Protein AF-A0A2V9P794-F1 (afdb_monomer_lite)

Structure (mmCIF, N/CA/C/O backbone):
data_AF-A0A2V9P794-F1
#
_entry.id   AF-A0A2V9P794-F1
#
loop_
_atom_site.group_PDB
_atom_site.id
_atom_site.type_symbol
_atom_site.label_atom_id
_atom_site.label_alt_id
_atom_site.label_comp_id
_atom_site.label_asym_id
_atom_site.label_entity_id
_atom_site.label_seq_id
_atom_site.pdbx_PDB_ins_code
_atom_site.Cartn_x
_atom_site.Cartn_y
_atom_site.Cartn_z
_atom_site.occupancy
_atom_site.B_iso_or_equiv
_atom_site.auth_seq_id
_atom_site.auth_comp_id
_atom_site.auth_asym_id
_atom_site.auth_atom_id
_atom_site.pdbx_PDB_model_num
ATOM 1 N N . MET A 1 1 ? -33.669 2.240 16.701 1.00 38.06 1 MET A N 1
ATOM 2 C CA . MET A 1 1 ? -32.819 2.678 17.823 1.00 38.06 1 MET A CA 1
ATOM 3 C C . MET A 1 1 ? -31.691 1.660 17.896 1.00 38.06 1 MET A C 1
ATOM 5 O O . MET A 1 1 ? -31.961 0.537 18.289 1.00 38.06 1 MET A O 1
ATOM 9 N N . ARG A 1 2 ? -30.522 1.945 17.303 1.00 45.19 2 ARG A N 1
ATOM 10 C CA . ARG A 1 2 ? -29.381 1.012 17.330 1.00 45.19 2 ARG A CA 1
ATOM 11 C C . ARG A 1 2 ? -28.592 1.319 18.594 1.00 45.19 2 ARG A C 1
ATOM 13 O O . ARG A 1 2 ? -28.231 2.474 18.800 1.00 45.19 2 ARG A O 1
ATOM 20 N N . GLU A 1 3 ? -28.479 0.309 19.445 1.00 48.66 3 GLU A N 1
ATOM 21 C CA . GLU A 1 3 ? -27.830 0.376 20.747 1.00 48.66 3 GLU A CA 1
ATOM 22 C C . GLU A 1 3 ? -26.390 0.865 20.626 1.00 48.66 3 GLU A C 1
ATOM 24 O O . GLU A 1 3 ? -25.662 0.559 19.681 1.00 48.66 3 GLU A O 1
ATOM 29 N N . SER A 1 4 ? -26.038 1.690 21.599 1.00 51.97 4 SER A N 1
ATOM 30 C CA . SER A 1 4 ? -24.740 2.294 21.806 1.00 51.97 4 SER A CA 1
ATOM 31 C C . SER A 1 4 ? -23.770 1.220 22.303 1.00 51.97 4 SER A C 1
ATOM 33 O O . SER A 1 4 ? -23.760 0.918 23.493 1.00 51.97 4 SER A O 1
ATOM 35 N N . ASP A 1 5 ? -22.940 0.663 21.421 1.00 55.12 5 ASP A N 1
ATOM 36 C CA . ASP A 1 5 ? -21.764 -0.096 21.856 1.00 55.12 5 ASP A CA 1
ATOM 37 C C . ASP A 1 5 ? -20.675 0.900 22.258 1.00 55.12 5 ASP A C 1
ATOM 39 O O . ASP A 1 5 ? -19.898 1.407 21.444 1.00 55.12 5 ASP A O 1
ATOM 43 N N . SER A 1 6 ? -20.647 1.232 23.545 1.00 61.16 6 SER A N 1
ATOM 44 C CA . SER A 1 6 ? -19.516 1.914 24.157 1.00 61.16 6 SER A CA 1
ATOM 45 C C . SER A 1 6 ? -18.307 0.970 24.120 1.00 61.16 6 SER A C 1
ATOM 47 O O . SER A 1 6 ? -18.199 0.081 24.964 1.00 61.16 6 SER A O 1
ATOM 49 N N . ASN A 1 7 ? -17.424 1.205 23.140 1.00 63.44 7 ASN A N 1
ATOM 50 C CA . ASN A 1 7 ? -16.124 0.572 22.850 1.00 63.44 7 ASN A CA 1
ATOM 51 C C . ASN A 1 7 ? -16.056 -0.571 21.803 1.00 63.44 7 ASN A C 1
ATOM 53 O O . ASN A 1 7 ? -15.1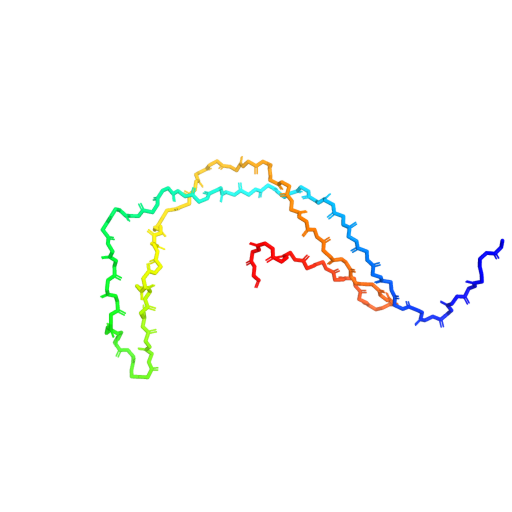75 -1.428 21.862 1.00 63.44 7 ASN A O 1
ATOM 57 N N . GLY A 1 8 ? -16.946 -0.574 20.805 1.00 82.88 8 GLY A N 1
ATOM 58 C CA . GLY A 1 8 ? -16.889 -1.513 19.673 1.00 82.88 8 GLY A CA 1
ATOM 59 C C . GLY A 1 8 ? -15.838 -1.160 18.605 1.00 82.88 8 GLY A C 1
ATOM 60 O O . GLY A 1 8 ? -15.660 0.006 18.255 1.00 82.88 8 GLY A O 1
ATOM 61 N N . VAL A 1 9 ? -15.166 -2.175 18.047 1.00 94.62 9 VAL A N 1
ATOM 62 C CA . VAL A 1 9 ? -14.312 -2.036 16.850 1.00 94.62 9 VAL A CA 1
ATOM 63 C C . VAL A 1 9 ? -15.186 -2.123 15.597 1.00 94.62 9 VAL A C 1
ATOM 65 O O . VAL A 1 9 ? -16.001 -3.037 15.471 1.00 94.62 9 VAL A O 1
ATOM 68 N N . ARG A 1 10 ? -15.002 -1.200 14.652 1.00 96.06 10 ARG A N 1
ATOM 69 C CA . ARG A 1 10 ? -15.670 -1.190 13.344 1.00 96.06 10 ARG A CA 1
ATOM 70 C C . ARG A 1 10 ? 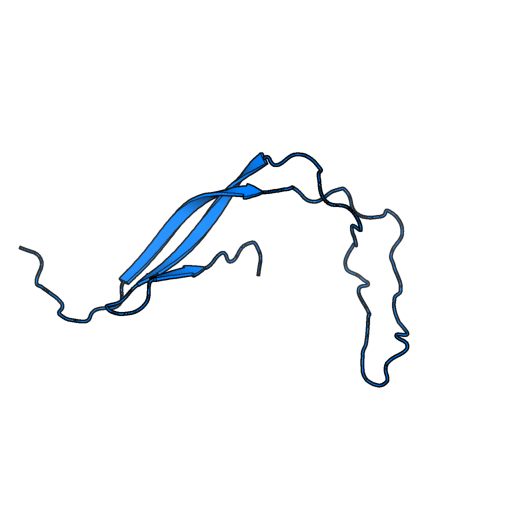-14.704 -1.630 12.254 1.00 96.06 10 ARG A C 1
ATOM 72 O O . ARG A 1 10 ? -13.541 -1.242 12.278 1.00 96.06 10 ARG A O 1
ATOM 79 N N . ALA A 1 11 ? -15.209 -2.400 11.296 1.00 97.31 11 ALA A N 1
ATOM 80 C CA . ALA A 1 11 ? -14.477 -2.805 10.104 1.00 97.31 11 ALA A CA 1
ATOM 81 C C . ALA A 1 11 ? -15.356 -2.618 8.865 1.00 97.31 11 ALA A C 1
ATOM 83 O O . ALA A 1 11 ? -16.534 -2.985 8.897 1.00 97.31 11 ALA A O 1
ATOM 84 N N . TRP A 1 12 ? -14.809 -2.044 7.796 1.00 98.06 12 TRP A N 1
ATOM 85 C CA . TRP A 1 12 ? -15.511 -1.910 6.518 1.00 98.06 12 TRP A CA 1
ATOM 86 C C . TRP A 1 12 ? -14.541 -1.830 5.342 1.00 98.06 12 TRP A C 1
ATOM 88 O O . TRP A 1 12 ? -13.340 -1.626 5.511 1.00 98.06 12 TRP A O 1
ATOM 98 N N . GLU A 1 13 ? -15.090 -1.997 4.144 1.00 98.25 13 GLU A N 1
ATOM 99 C CA . GLU A 1 13 ? -14.380 -1.895 2.876 1.00 98.25 13 GLU A CA 1
ATOM 100 C C . GLU A 1 13 ? -14.902 -0.692 2.093 1.00 98.25 13 GLU A C 1
ATOM 102 O O . GLU A 1 13 ? -16.111 -0.470 2.016 1.00 98.25 13 GLU A O 1
ATOM 107 N N . GLU A 1 14 ? -13.998 0.083 1.501 1.00 98.06 14 GLU A N 1
ATOM 108 C CA . GLU A 1 14 ? -14.347 1.247 0.687 1.00 98.06 14 GLU A CA 1
ATOM 109 C C . GLU A 1 14 ? -13.310 1.461 -0.421 1.00 98.06 14 GLU A C 1
ATOM 111 O O . GLU A 1 14 ? -12.120 1.207 -0.239 1.00 98.06 14 GLU A O 1
ATOM 116 N N . GLN A 1 15 ? -13.773 1.914 -1.587 1.00 98.25 15 GLN A N 1
ATOM 117 C CA . GLN A 1 15 ? -12.895 2.336 -2.674 1.00 98.25 15 GLN A CA 1
ATOM 118 C C . GLN A 1 15 ? -12.412 3.758 -2.410 1.00 98.25 15 GLN A C 1
ATOM 120 O O . GLN A 1 15 ? -13.215 4.690 -2.386 1.00 98.25 15 GLN A O 1
ATOM 125 N N . ILE A 1 16 ? -11.101 3.922 -2.252 1.00 97.88 16 ILE A N 1
ATOM 126 C CA . ILE A 1 16 ? -10.473 5.233 -2.097 1.00 97.88 16 ILE A CA 1
ATOM 127 C C . ILE A 1 16 ? -9.671 5.580 -3.341 1.00 97.88 16 ILE A C 1
ATOM 129 O O . ILE A 1 16 ? -9.051 4.713 -3.953 1.00 97.88 16 ILE A O 1
ATOM 133 N N . THR A 1 17 ? -9.625 6.859 -3.687 1.00 98.12 17 THR A N 1
ATOM 134 C CA . THR A 1 17 ? -8.787 7.335 -4.788 1.00 98.12 17 THR A CA 1
ATOM 135 C C . THR A 1 17 ? -7.547 8.013 -4.227 1.00 98.12 17 THR A C 1
ATOM 137 O O . THR A 1 17 ? -7.651 8.956 -3.443 1.00 98.12 17 THR A O 1
ATOM 140 N N . ILE A 1 18 ? -6.371 7.534 -4.633 1.00 97.06 18 ILE A N 1
ATOM 141 C CA . ILE A 1 18 ? -5.078 8.116 -4.279 1.00 97.06 18 ILE A CA 1
ATOM 142 C C . ILE A 1 18 ? -4.390 8.582 -5.569 1.00 97.06 18 ILE A C 1
ATOM 144 O O . ILE A 1 18 ? -4.292 7.809 -6.527 1.00 97.06 18 ILE A O 1
ATOM 148 N N . PRO A 1 19 ? -3.866 9.820 -5.614 1.00 97.44 19 PRO A N 1
ATOM 149 C CA . PRO A 1 19 ? -2.983 10.243 -6.690 1.00 97.44 19 PRO A CA 1
ATOM 150 C C . PRO A 1 19 ? -1.678 9.438 -6.638 1.00 97.44 19 PRO A C 1
ATOM 152 O O . PRO A 1 19 ? -0.862 9.614 -5.731 1.00 97.44 19 PRO A O 1
ATOM 155 N N . THR A 1 20 ? -1.462 8.571 -7.623 1.00 96.00 20 THR A N 1
ATOM 156 C CA . THR A 1 20 ? -0.338 7.628 -7.661 1.00 96.00 20 THR A CA 1
ATOM 157 C C . THR A 1 20 ? 0.518 7.877 -8.890 1.00 96.00 20 THR A C 1
ATOM 159 O O . THR A 1 20 ? 0.000 8.121 -9.975 1.00 96.00 20 THR A O 1
ATOM 162 N N . TYR A 1 21 ? 1.837 7.785 -8.735 1.00 95.44 21 TYR A N 1
ATOM 163 C CA . TYR A 1 21 ? 2.763 7.719 -9.862 1.00 95.44 21 TYR A CA 1
ATOM 164 C C . TYR A 1 21 ? 2.859 6.261 -10.324 1.00 95.44 21 TYR A C 1
ATOM 166 O O . TYR A 1 21 ? 3.433 5.452 -9.591 1.00 95.44 21 TYR A O 1
ATOM 174 N N . PRO A 1 22 ? 2.268 5.894 -11.474 1.00 91.62 22 PRO A N 1
ATOM 175 C CA . PRO A 1 22 ? 2.241 4.507 -11.913 1.00 91.62 22 PRO A CA 1
ATOM 176 C C . PRO A 1 22 ? 3.642 3.959 -12.186 1.00 91.62 22 PRO A C 1
ATOM 178 O O . PRO A 1 22 ? 4.580 4.696 -12.530 1.00 91.62 22 PRO A O 1
ATOM 181 N N . GLU A 1 23 ? 3.767 2.642 -12.049 1.00 89.94 23 GLU A N 1
ATOM 182 C CA . GLU A 1 23 ? 4.964 1.916 -12.429 1.00 89.94 23 GLU A CA 1
ATOM 183 C C . GLU A 1 23 ? 5.265 2.099 -13.921 1.00 89.94 23 GLU A C 1
ATOM 185 O O . GLU A 1 23 ? 4.377 2.142 -14.776 1.00 89.94 23 GLU A O 1
ATOM 190 N N . GLN A 1 24 ? 6.550 2.223 -14.239 1.00 90.19 24 GLN A N 1
ATOM 191 C CA . GLN A 1 24 ? 7.013 2.165 -15.619 1.00 90.19 24 GLN A CA 1
ATOM 192 C C . GLN A 1 24 ? 7.260 0.707 -16.024 1.00 90.19 24 GLN A C 1
ATOM 194 O O . GLN A 1 24 ? 7.456 -0.148 -15.152 1.00 90.19 24 GLN A O 1
ATOM 199 N N . PRO A 1 25 ? 7.263 0.402 -17.335 1.00 91.62 25 PRO A N 1
ATOM 200 C CA . PRO A 1 25 ? 7.624 -0.922 -17.815 1.00 91.62 25 PRO A CA 1
ATOM 201 C C . PRO A 1 25 ? 8.951 -1.375 -17.209 1.00 91.62 25 PRO A C 1
ATOM 203 O O . PRO A 1 25 ? 9.929 -0.626 -17.216 1.00 91.62 25 PRO A O 1
ATOM 206 N N . ALA A 1 26 ? 8.973 -2.603 -16.699 1.00 91.56 26 ALA A N 1
ATOM 207 C CA . ALA A 1 26 ? 10.184 -3.188 -16.151 1.00 91.56 26 ALA A CA 1
ATOM 208 C C . ALA A 1 26 ? 11.303 -3.272 -17.198 1.00 91.56 26 ALA A C 1
ATOM 210 O O . ALA A 1 26 ? 11.040 -3.351 -18.405 1.00 91.56 26 ALA A O 1
ATOM 211 N N . ASP A 1 27 ? 12.551 -3.319 -16.727 1.00 89.06 27 ASP A N 1
ATOM 212 C CA . ASP A 1 27 ? 13.681 -3.635 -17.593 1.00 89.06 27 ASP A CA 1
ATOM 213 C C . ASP A 1 27 ? 13.428 -4.984 -18.279 1.00 89.06 27 ASP A C 1
ATOM 215 O O . ASP A 1 27 ? 12.989 -5.962 -17.665 1.00 89.06 27 ASP A O 1
ATOM 219 N N . LYS A 1 28 ? 13.688 -5.026 -19.587 1.00 89.31 28 LYS A N 1
ATOM 220 C CA . LYS A 1 28 ? 13.532 -6.241 -20.391 1.00 89.31 28 LYS A CA 1
ATOM 221 C C . LYS A 1 28 ? 14.506 -7.327 -19.946 1.00 89.31 28 LYS A C 1
ATOM 223 O O . LYS A 1 28 ? 14.234 -8.508 -20.148 1.00 89.31 28 LYS A O 1
ATOM 228 N N . ASN A 1 29 ? 15.646 -6.928 -19.389 1.00 90.69 29 ASN A N 1
ATOM 229 C CA . ASN A 1 29 ? 16.678 -7.833 -18.935 1.00 90.69 29 ASN A CA 1
ATOM 230 C C . ASN A 1 29 ? 16.501 -8.129 -17.437 1.00 90.69 29 ASN A C 1
ATOM 232 O O . ASN A 1 29 ? 16.384 -7.205 -16.631 1.00 90.69 29 ASN A O 1
ATOM 236 N N . PRO A 1 30 ? 16.523 -9.409 -17.028 1.00 87.88 30 PRO A N 1
ATOM 237 C CA . PRO A 1 30 ? 16.501 -9.761 -15.617 1.00 87.88 30 PRO A CA 1
ATOM 238 C C . PRO A 1 30 ? 17.764 -9.260 -14.908 1.00 87.88 30 PRO A C 1
ATOM 240 O O . PRO A 1 30 ? 18.877 -9.384 -15.421 1.00 87.88 30 PRO A O 1
ATOM 243 N N . MET A 1 31 ? 17.592 -8.750 -13.689 1.00 86.69 31 MET A N 1
ATOM 244 C CA . MET A 1 31 ? 18.693 -8.239 -12.874 1.00 86.69 31 MET A CA 1
ATOM 245 C C . MET A 1 31 ? 19.108 -9.263 -11.811 1.00 86.69 31 MET A C 1
ATOM 247 O O . MET A 1 31 ? 18.287 -9.752 -11.033 1.00 86.69 31 MET A O 1
ATOM 251 N N . PHE A 1 32 ? 20.407 -9.561 -11.741 1.00 86.94 32 PHE A N 1
ATOM 252 C CA . PHE A 1 32 ? 20.987 -10.544 -10.818 1.00 86.94 32 PHE A CA 1
ATOM 253 C C . PHE A 1 32 ? 21.850 -9.860 -9.749 1.00 86.94 32 PHE A C 1
ATOM 255 O O . PHE A 1 32 ? 23.077 -9.829 -9.827 1.00 86.94 32 PHE A O 1
ATOM 262 N N . PHE A 1 33 ? 21.215 -9.299 -8.718 1.00 80.06 33 PHE A N 1
ATOM 263 C CA . PHE A 1 33 ? 21.919 -8.689 -7.582 1.00 80.06 33 PHE A CA 1
ATOM 264 C C . PHE A 1 33 ? 22.241 -9.722 -6.492 1.00 80.06 33 PHE A C 1
ATOM 266 O O . PHE A 1 33 ? 21.640 -9.741 -5.420 1.00 80.06 33 PHE A O 1
ATOM 273 N N . GLU A 1 34 ? 23.188 -10.616 -6.763 1.00 75.56 34 GLU A N 1
ATOM 274 C CA . GLU A 1 34 ? 23.513 -11.726 -5.849 1.00 75.56 34 GLU A CA 1
ATOM 275 C C . GLU A 1 34 ? 24.493 -11.346 -4.732 1.00 75.56 34 GLU A C 1
ATOM 277 O O . GLU A 1 34 ? 24.508 -11.980 -3.679 1.00 75.56 34 GLU A O 1
ATOM 282 N N . LYS A 1 35 ? 25.313 -10.310 -4.939 1.00 69.00 35 LYS A N 1
ATOM 283 C CA . LYS A 1 35 ? 26.384 -9.926 -4.011 1.00 69.00 35 LYS A CA 1
ATOM 284 C C . LYS A 1 35 ? 26.254 -8.457 -3.631 1.00 69.00 35 LYS A C 1
ATOM 286 O O . LYS A 1 35 ? 26.517 -7.577 -4.446 1.00 69.00 35 LYS A O 1
ATOM 291 N N . ARG A 1 36 ? 25.861 -8.187 -2.384 1.00 70.62 36 ARG A N 1
ATOM 292 C CA . ARG A 1 36 ? 25.995 -6.860 -1.764 1.00 70.62 36 ARG A CA 1
ATOM 293 C C . ARG A 1 36 ? 27.302 -6.800 -0.971 1.00 70.62 36 ARG A C 1
ATOM 295 O O . ARG A 1 36 ? 27.797 -7.819 -0.503 1.00 70.62 36 ARG A O 1
ATOM 302 N N . VAL A 1 37 ? 27.854 -5.595 -0.819 1.00 67.56 37 VAL A N 1
ATOM 303 C CA . VAL A 1 37 ? 29.121 -5.347 -0.097 1.00 67.56 37 VAL A CA 1
ATOM 304 C C . VAL A 1 37 ? 29.001 -5.677 1.406 1.00 67.56 37 VAL A C 1
ATOM 306 O O . VAL A 1 37 ? 30.002 -5.945 2.064 1.00 67.56 37 VAL A O 1
ATOM 309 N N . TYR A 1 38 ? 27.776 -5.724 1.944 1.00 67.62 38 TYR A N 1
ATOM 310 C CA . TYR A 1 38 ? 27.495 -6.029 3.348 1.00 67.62 38 TYR A CA 1
ATOM 311 C C . TYR A 1 38 ? 27.255 -7.524 3.591 1.00 67.62 38 TYR A C 1
ATOM 313 O O . TYR A 1 38 ? 26.319 -8.116 3.043 1.00 67.62 38 TYR A O 1
ATOM 321 N N . GLN A 1 39 ? 28.075 -8.102 4.474 1.00 63.94 39 GLN A N 1
ATOM 322 C CA . GLN A 1 39 ? 27.957 -9.480 4.953 1.00 63.94 39 GLN A CA 1
ATOM 323 C C . GLN A 1 39 ? 26.566 -9.729 5.556 1.00 63.94 39 GLN A C 1
ATOM 325 O O . GLN A 1 39 ? 26.110 -8.973 6.410 1.00 63.94 39 GLN A O 1
ATOM 330 N N . GLY A 1 40 ? 25.893 -10.786 5.096 1.00 64.69 40 GLY A N 1
ATOM 331 C CA . GLY A 1 40 ? 24.564 -11.191 5.571 1.00 64.69 40 GLY A CA 1
ATOM 332 C C . GLY A 1 40 ? 23.371 -10.561 4.842 1.00 64.69 40 GLY A C 1
ATOM 333 O O . GLY A 1 40 ? 22.239 -10.950 5.113 1.00 64.69 40 GLY A O 1
ATOM 334 N N . SER A 1 41 ? 23.587 -9.644 3.891 1.00 67.81 41 SER A N 1
ATOM 335 C CA . SER A 1 41 ? 22.504 -9.106 3.055 1.00 67.81 41 SER A CA 1
ATOM 336 C C . SER A 1 41 ? 22.468 -9.783 1.682 1.00 67.81 41 SER A C 1
ATOM 338 O O . SER A 1 41 ? 23.463 -9.805 0.957 1.00 67.81 41 SER A O 1
ATOM 340 N N . SER A 1 42 ? 21.308 -10.323 1.304 1.00 69.50 42 SER A N 1
ATOM 341 C CA . SER A 1 42 ? 21.035 -10.756 -0.068 1.00 69.50 42 SER A CA 1
ATOM 342 C C . SER A 1 42 ? 20.239 -9.664 -0.769 1.00 69.50 42 SER A C 1
ATOM 344 O O . SER A 1 42 ? 19.204 -9.226 -0.278 1.00 69.50 42 SER A O 1
ATOM 346 N N . GLY A 1 43 ? 20.737 -9.194 -1.912 1.00 75.12 43 GLY A N 1
ATOM 347 C CA . GLY A 1 43 ? 20.019 -8.264 -2.779 1.00 75.12 43 GLY A CA 1
ATOM 348 C C . GLY A 1 43 ? 19.178 -8.955 -3.842 1.00 75.12 43 GLY A C 1
ATOM 349 O O . GLY A 1 43 ? 18.767 -8.273 -4.774 1.00 75.12 43 GLY A O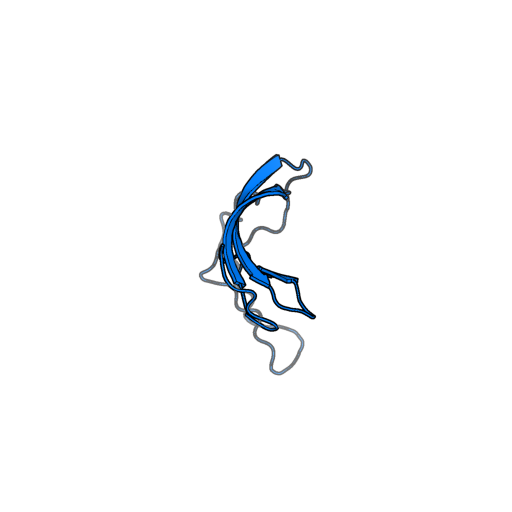 1
ATOM 350 N N . LYS A 1 44 ? 18.984 -10.277 -3.755 1.00 84.94 44 LYS A N 1
ATOM 351 C CA . LYS A 1 44 ? 18.400 -11.060 -4.840 1.00 84.94 44 LYS A CA 1
ATOM 352 C C . LYS A 1 44 ? 16.956 -10.635 -5.096 1.00 84.94 44 LYS A C 1
ATOM 354 O O . LYS A 1 44 ? 16.105 -10.689 -4.219 1.00 84.94 44 LYS A O 1
ATOM 359 N N . VAL A 1 45 ? 16.725 -10.242 -6.336 1.00 85.31 45 VAL A N 1
ATOM 360 C CA . VAL A 1 45 ? 15.473 -9.687 -6.861 1.00 85.31 45 VAL A CA 1
ATOM 361 C C . VAL A 1 45 ? 14.868 -10.613 -7.909 1.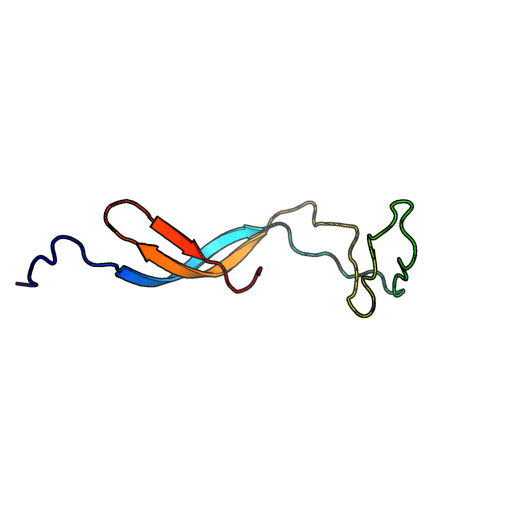00 85.31 45 VAL A C 1
ATOM 363 O O . VAL A 1 45 ? 13.658 -10.783 -7.945 1.00 85.31 45 VAL A O 1
ATOM 366 N N . TYR A 1 46 ? 15.704 -11.298 -8.698 1.00 87.88 46 TYR A N 1
ATOM 367 C CA . TYR A 1 46 ? 15.262 -12.330 -9.631 1.00 87.88 46 TYR A CA 1
ATOM 368 C C . TYR A 1 46 ? 14.516 -13.465 -8.897 1.00 87.88 46 TYR A C 1
ATOM 370 O O . TYR A 1 46 ? 15.047 -13.980 -7.900 1.00 87.88 46 TYR A O 1
ATOM 378 N N . PRO A 1 47 ? 13.338 -13.903 -9.389 1.00 91.00 47 PRO A N 1
ATOM 379 C CA . PRO A 1 47 ? 12.789 -13.685 -10.737 1.00 91.00 47 PRO A CA 1
ATOM 380 C C . PRO A 1 47 ? 11.909 -12.442 -10.922 1.00 91.00 47 PRO A C 1
ATOM 382 O O . PRO A 1 47 ? 11.365 -12.259 -12.009 1.00 91.00 47 PRO A O 1
ATOM 385 N N . ASN A 1 48 ? 11.759 -11.592 -9.905 1.00 91.25 48 ASN A N 1
ATOM 386 C CA . ASN A 1 48 ? 10.879 -10.436 -10.014 1.00 91.25 48 ASN A CA 1
ATOM 387 C C . ASN A 1 48 ? 11.459 -9.399 -10.994 1.00 91.25 48 ASN A C 1
ATOM 389 O O . ASN A 1 48 ? 12.659 -9.101 -10.934 1.00 9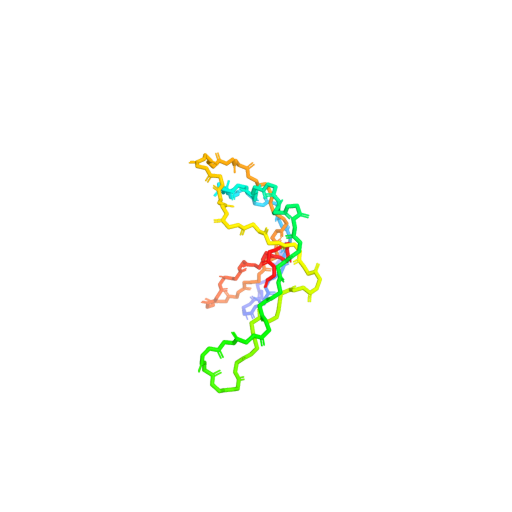1.25 48 ASN A O 1
ATOM 393 N N . PRO A 1 49 ? 10.623 -8.841 -11.888 1.00 89.81 49 PRO A N 1
ATOM 394 C CA . PRO A 1 49 ? 11.022 -7.739 -12.749 1.00 89.81 49 PRO A CA 1
ATOM 395 C C . PRO A 1 49 ? 11.349 -6.497 -11.913 1.00 89.81 49 PRO A C 1
ATOM 397 O O . PRO A 1 49 ? 10.767 -6.276 -10.851 1.00 89.81 49 PRO A O 1
ATOM 400 N N . ILE A 1 50 ? 12.272 -5.672 -12.403 1.00 89.00 50 ILE A N 1
ATOM 401 C CA . ILE A 1 50 ? 12.658 -4.418 -11.751 1.00 89.00 50 ILE A CA 1
ATOM 402 C C . ILE A 1 50 ? 12.350 -3.265 -12.683 1.00 89.00 50 ILE A C 1
ATOM 404 O O . ILE A 1 50 ? 12.698 -3.301 -13.860 1.00 89.00 50 ILE A O 1
ATOM 408 N N . THR A 1 51 ? 11.746 -2.227 -12.121 1.00 89.56 51 THR A N 1
ATOM 409 C CA . THR A 1 51 ? 11.754 -0.887 -12.698 1.00 89.56 51 THR A CA 1
ATOM 410 C C . THR A 1 51 ? 12.649 0.000 -11.836 1.00 89.56 51 THR A C 1
ATOM 412 O O . THR A 1 51 ? 12.558 -0.028 -10.608 1.00 89.56 51 THR A O 1
ATOM 415 N N . ASP A 1 52 ? 13.537 0.766 -12.463 1.00 85.94 52 ASP A N 1
ATOM 416 C CA . ASP A 1 52 ? 14.365 1.791 -11.813 1.00 85.94 52 ASP A CA 1
ATOM 417 C C . ASP A 1 52 ? 13.755 3.198 -11.951 1.00 85.94 52 ASP A C 1
ATOM 419 O O . ASP A 1 52 ? 14.339 4.189 -11.506 1.00 85.94 52 ASP A O 1
ATOM 423 N N . ARG A 1 53 ? 12.568 3.290 -12.567 1.00 86.81 53 ARG A N 1
ATOM 424 C CA . ARG A 1 53 ? 11.866 4.537 -12.871 1.00 86.81 53 ARG A CA 1
ATOM 425 C C . ARG A 1 53 ? 10.429 4.510 -12.368 1.00 86.81 53 ARG A C 1
ATOM 427 O O . ARG A 1 53 ? 9.731 3.500 -12.450 1.00 86.81 53 ARG A O 1
ATOM 434 N N . VAL A 1 54 ? 9.983 5.674 -11.915 1.00 88.69 54 VAL A N 1
ATOM 435 C CA . VAL A 1 54 ? 8.578 5.985 -11.629 1.00 88.69 54 VAL A CA 1
ATOM 436 C C . VAL A 1 54 ? 8.080 6.990 -12.665 1.00 88.69 54 VAL A C 1
ATOM 438 O O . VAL A 1 54 ? 8.886 7.715 -13.255 1.00 88.69 54 VAL A O 1
ATOM 441 N N . ALA A 1 55 ? 6.773 7.029 -12.926 1.00 92.12 55 ALA A N 1
ATOM 442 C CA . ALA A 1 55 ? 6.203 8.062 -13.788 1.00 92.12 55 ALA A CA 1
ATOM 443 C C . ALA A 1 55 ? 6.486 9.473 -13.232 1.00 92.12 55 ALA A C 1
ATOM 445 O O . ALA A 1 55 ? 6.524 9.673 -12.021 1.00 92.12 55 ALA A O 1
ATOM 446 N N . ASN A 1 56 ? 6.640 10.464 -14.115 1.00 93.69 56 ASN A N 1
ATOM 447 C CA . ASN A 1 56 ? 6.771 11.875 -13.715 1.00 93.69 56 ASN A CA 1
ATOM 448 C C . ASN A 1 56 ? 5.414 12.544 -13.460 1.00 93.69 56 ASN A C 1
ATOM 450 O O . ASN A 1 56 ? 5.341 13.593 -12.822 1.00 93.69 56 ASN A O 1
ATOM 454 N N . GLU A 1 57 ? 4.345 11.945 -13.977 1.00 95.75 57 GLU A N 1
ATOM 455 C CA . GLU A 1 57 ? 2.975 12.417 -13.833 1.00 95.75 57 GLU A CA 1
ATOM 456 C C . GLU A 1 57 ? 2.203 11.439 -12.955 1.00 95.75 57 GLU A C 1
ATOM 458 O O . GLU A 1 57 ? 2.331 10.221 -13.094 1.00 95.75 57 GLU A O 1
ATOM 463 N N . LYS A 1 58 ? 1.416 11.987 -12.030 1.00 95.44 58 LYS A N 1
ATOM 464 C CA . LYS A 1 58 ? 0.512 11.206 -11.190 1.00 95.44 58 LYS A CA 1
ATOM 465 C C . LYS A 1 58 ? -0.823 11.015 -11.903 1.00 95.44 58 LYS A C 1
ATOM 467 O O . LYS A 1 58 ? -1.303 11.928 -12.573 1.00 95.44 58 LYS A O 1
ATOM 472 N N . SER A 1 59 ? -1.441 9.864 -11.694 1.00 95.81 59 SER A N 1
ATOM 473 C CA . SER A 1 59 ? -2.808 9.559 -12.110 1.00 95.81 59 SER A CA 1
ATOM 474 C C . SER A 1 59 ? -3.649 9.195 -10.895 1.00 95.81 59 SER A C 1
ATOM 476 O O . SER A 1 59 ? -3.153 8.558 -9.966 1.00 95.81 59 SER A O 1
ATOM 478 N N . GLU A 1 60 ? -4.925 9.560 -10.912 1.00 97.81 60 GLU A N 1
ATOM 479 C CA . GLU A 1 60 ? -5.881 9.095 -9.908 1.00 97.81 60 GLU A CA 1
ATOM 480 C C . GLU A 1 60 ? -6.049 7.577 -10.033 1.00 97.81 60 GLU A C 1
ATOM 482 O O . GLU A 1 60 ? -6.479 7.080 -11.077 1.00 97.81 60 GLU A O 1
ATOM 487 N N . ARG A 1 61 ? -5.689 6.837 -8.981 1.00 97.12 61 ARG A N 1
ATOM 488 C CA . ARG A 1 61 ? -5.864 5.387 -8.917 1.00 97.12 61 ARG A CA 1
ATOM 489 C C . ARG A 1 61 ? -6.794 5.035 -7.765 1.00 97.12 61 ARG A C 1
ATOM 491 O O . ARG A 1 61 ? -6.596 5.480 -6.637 1.00 97.12 61 ARG A O 1
ATOM 498 N N . ALA A 1 62 ? -7.810 4.237 -8.076 1.00 97.94 62 ALA A N 1
ATOM 499 C CA . ALA A 1 62 ? -8.704 3.665 -7.084 1.00 97.94 62 ALA A CA 1
ATOM 500 C C . ALA A 1 62 ? -8.053 2.429 -6.445 1.00 97.94 62 ALA A C 1
ATOM 502 O O . ALA A 1 62 ? -7.455 1.615 -7.153 1.00 97.94 62 ALA A O 1
ATOM 503 N N . TYR A 1 63 ? -8.165 2.325 -5.125 1.00 97.88 63 TYR A N 1
ATOM 504 C CA . TYR A 1 63 ? -7.675 1.221 -4.313 1.00 97.88 63 TYR A CA 1
ATOM 505 C C . TYR A 1 63 ? -8.792 0.701 -3.418 1.00 97.88 63 TYR A C 1
ATOM 507 O O . TYR A 1 63 ? -9.520 1.483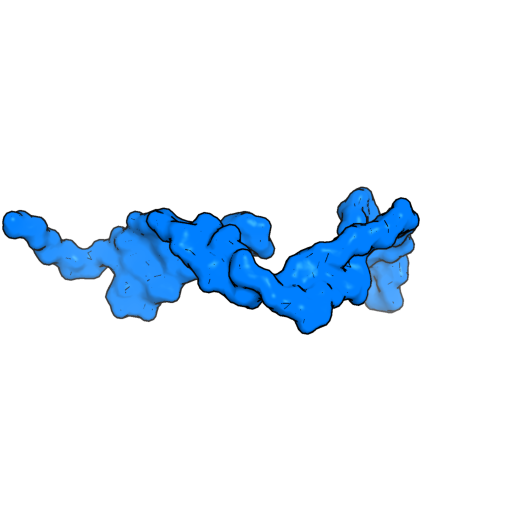 -2.798 1.00 97.88 63 TYR A O 1
ATOM 515 N N . GLN A 1 64 ? -8.874 -0.620 -3.281 1.00 98.19 64 GLN A N 1
ATOM 516 C CA . GLN A 1 64 ? -9.710 -1.240 -2.267 1.00 98.19 64 GLN A CA 1
ATOM 517 C C . GLN A 1 64 ? -9.052 -1.076 -0.895 1.00 98.19 64 GLN A C 1
ATOM 519 O O . GLN A 1 64 ? -8.051 -1.725 -0.588 1.00 98.19 64 GLN A O 1
ATOM 524 N N . ALA A 1 65 ? -9.630 -0.221 -0.057 1.00 98.19 65 ALA A N 1
ATOM 525 C CA . ALA A 1 65 ? -9.200 -0.049 1.319 1.00 98.19 65 ALA A CA 1
ATOM 526 C C . ALA A 1 65 ? -10.025 -0.925 2.263 1.00 98.19 65 ALA A C 1
ATOM 528 O O . ALA A 1 65 ? -11.234 -1.096 2.084 1.00 98.19 65 ALA A O 1
ATOM 529 N N . VAL A 1 66 ? -9.350 -1.451 3.284 1.00 98.19 66 VAL A N 1
ATOM 530 C CA . VAL A 1 66 ? -9.965 -2.081 4.453 1.00 98.19 66 VAL A CA 1
ATOM 531 C C . VAL A 1 66 ? -9.706 -1.173 5.645 1.00 98.19 66 VAL A C 1
ATOM 533 O O . VAL A 1 66 ? -8.555 -0.888 5.980 1.00 98.19 66 VAL A O 1
ATOM 536 N N . PHE A 1 67 ? -10.773 -0.721 6.285 1.00 98.19 67 PHE A N 1
ATOM 537 C CA . PHE A 1 67 ? -10.706 0.161 7.436 1.00 98.19 67 PHE A CA 1
ATOM 538 C C . PHE A 1 67 ? -10.955 -0.601 8.730 1.00 98.19 67 PHE A C 1
ATOM 540 O O . PHE A 1 67 ? -11.804 -1.492 8.783 1.00 98.19 67 PHE A O 1
ATOM 547 N N . LEU A 1 68 ? -10.223 -0.225 9.777 1.00 97.25 68 LEU A N 1
ATOM 548 C CA . LEU A 1 68 ? -10.433 -0.679 11.149 1.00 97.25 68 LEU A CA 1
ATOM 549 C C . LEU A 1 68 ? -10.428 0.534 12.073 1.00 97.25 68 LEU A C 1
ATOM 551 O O . LEU A 1 68 ? -9.457 1.286 12.095 1.00 97.25 68 LEU A O 1
ATOM 555 N N . GLU A 1 69 ? -11.485 0.717 12.855 1.00 97.50 69 GLU A N 1
ATOM 556 C CA . GLU A 1 69 ? -11.628 1.894 13.710 1.00 97.50 69 GLU A CA 1
ATOM 557 C C . GLU A 1 69 ? -12.153 1.537 15.102 1.00 97.50 69 GLU A C 1
ATOM 559 O O . GLU A 1 69 ? -13.057 0.715 15.246 1.00 97.50 69 GLU A O 1
ATOM 564 N N . ASN A 1 70 ? -11.601 2.176 16.131 1.00 95.25 70 ASN A N 1
ATOM 565 C CA . ASN A 1 70 ? -12.098 2.143 17.505 1.00 95.25 70 ASN A CA 1
ATOM 566 C C . ASN A 1 70 ? -11.980 3.539 18.151 1.00 95.25 70 ASN A C 1
ATOM 568 O O . ASN A 1 70 ? -11.800 4.531 17.452 1.00 95.25 70 ASN A O 1
ATOM 572 N N . GLU A 1 71 ? -12.078 3.629 19.480 1.00 95.50 71 GLU A N 1
ATOM 573 C CA . GLU A 1 71 ? -11.978 4.897 20.225 1.00 95.50 71 GLU A CA 1
ATOM 574 C C . GLU A 1 71 ? -10.643 5.647 20.018 1.00 95.50 71 GLU A C 1
ATOM 576 O O . GLU A 1 71 ? -10.603 6.872 20.118 1.00 95.50 71 GLU A O 1
ATOM 581 N N . TYR A 1 72 ? -9.552 4.936 19.718 1.00 95.50 72 TYR A N 1
ATOM 582 C CA . TYR A 1 72 ? -8.190 5.484 19.727 1.00 95.50 72 TYR A CA 1
ATOM 583 C C . TYR A 1 72 ? -7.512 5.500 18.358 1.00 95.50 72 TYR A C 1
ATOM 585 O O . TYR A 1 72 ? -6.617 6.313 18.127 1.00 95.50 72 TYR A O 1
ATOM 593 N N . LEU A 1 73 ? -7.880 4.575 17.472 1.00 96.12 73 LEU A N 1
ATOM 594 C CA . LEU A 1 73 ? -7.209 4.345 16.201 1.00 96.12 73 LEU A CA 1
ATOM 595 C C . LEU A 1 73 ? -8.215 4.297 15.062 1.00 96.12 73 LEU A C 1
ATOM 597 O O . LEU A 1 73 ? -9.267 3.672 15.169 1.00 96.12 73 LEU A O 1
ATOM 601 N N . HIS A 1 74 ? -7.809 4.888 13.943 1.00 96.69 74 HIS A N 1
ATOM 602 C CA . HIS A 1 74 ? -8.433 4.727 12.642 1.00 96.69 74 HIS A CA 1
ATOM 603 C C . HIS A 1 74 ? -7.340 4.259 11.681 1.00 96.69 74 HIS A C 1
ATOM 605 O O . HIS A 1 74 ? -6.387 4.988 11.401 1.00 96.69 74 HIS A O 1
ATOM 611 N N . LEU A 1 75 ? -7.447 3.017 11.225 1.00 97.62 75 LEU A N 1
ATOM 612 C CA . LEU A 1 75 ? -6.486 2.374 10.342 1.00 97.62 75 LEU A CA 1
ATOM 613 C C . LEU A 1 75 ? -7.097 2.209 8.957 1.00 97.62 75 LEU A C 1
ATOM 615 O O . LEU A 1 75 ? -8.245 1.794 8.829 1.00 97.62 75 LEU A O 1
ATOM 619 N N . MET A 1 76 ? -6.290 2.485 7.938 1.00 97.50 76 MET A N 1
ATOM 620 C CA . MET A 1 76 ? -6.596 2.241 6.535 1.00 97.50 76 MET A CA 1
ATOM 621 C C . MET A 1 76 ? -5.520 1.316 5.979 1.00 97.50 76 MET A C 1
ATOM 623 O O . MET A 1 76 ? -4.340 1.665 5.966 1.00 97.50 76 MET A O 1
ATOM 627 N N . ILE A 1 77 ? -5.926 0.126 5.558 1.00 97.56 77 ILE A N 1
ATOM 628 C CA . ILE A 1 77 ? -5.046 -0.907 5.019 1.00 97.56 77 ILE A CA 1
ATOM 629 C C . ILE A 1 77 ? -5.315 -1.000 3.519 1.00 97.56 77 ILE A C 1
ATOM 631 O O . ILE A 1 77 ? -6.476 -1.031 3.111 1.00 97.56 77 ILE A O 1
ATOM 635 N N . LEU A 1 78 ? -4.255 -1.050 2.706 1.00 97.81 78 LEU A N 1
ATOM 636 C CA . LEU A 1 78 ? -4.324 -1.134 1.243 1.00 97.81 78 LEU A CA 1
ATOM 637 C C . LEU A 1 78 ? -3.686 -2.445 0.762 1.00 97.81 78 LEU A C 1
ATOM 639 O O . LEU A 1 78 ? -2.516 -2.445 0.383 1.00 97.81 78 LEU A O 1
ATOM 643 N N . PRO A 1 79 ? -4.431 -3.567 0.752 1.00 96.81 79 PRO A N 1
ATOM 644 C CA . PRO A 1 79 ? -3.866 -4.886 0.456 1.00 96.81 79 PRO A CA 1
ATOM 645 C C . PRO A 1 79 ? -3.184 -4.986 -0.915 1.00 96.81 79 PRO A C 1
ATOM 647 O O . PRO A 1 79 ? -2.280 -5.796 -1.100 1.00 96.81 79 PRO A O 1
ATOM 650 N N . GLU A 1 80 ? -3.600 -4.164 -1.882 1.00 95.69 80 GLU A N 1
ATOM 651 C CA . GLU A 1 80 ? -3.047 -4.145 -3.242 1.00 95.69 80 GLU A CA 1
ATOM 652 C C . GLU A 1 80 ? -1.571 -3.736 -3.323 1.00 95.69 80 GLU A C 1
ATOM 654 O O . GLU A 1 80 ? -0.921 -4.026 -4.328 1.00 95.69 80 GLU A O 1
ATOM 659 N N . ILE A 1 81 ? -1.047 -3.037 -2.313 1.00 92.38 81 ILE A N 1
ATOM 660 C CA . ILE A 1 81 ? 0.329 -2.517 -2.307 1.00 92.38 81 ILE A CA 1
ATOM 661 C C . ILE A 1 81 ? 1.207 -3.124 -1.203 1.00 92.38 81 ILE A C 1
ATOM 663 O O . ILE A 1 81 ? 2.324 -2.650 -0.996 1.00 92.38 81 ILE A O 1
ATOM 667 N N . GLY A 1 82 ? 0.739 -4.214 -0.581 1.00 82.69 82 GLY A N 1
ATOM 668 C CA . GLY A 1 82 ? 1.457 -4.972 0.454 1.00 82.69 82 GLY A CA 1
ATOM 669 C C . GLY A 1 82 ? 1.516 -4.273 1.803 1.00 82.69 82 GLY A C 1
ATOM 670 O O . GLY A 1 82 ? 2.474 -4.586 2.544 1.00 82.69 82 GLY A O 1
#

Sequence (82 aa):
MRESDSNGVRAWEEQITIPTYPEQPADKNPMFFEKRVYQGSSGKVYPNPITDRVANEKSERAYQAVFLENEYLHLMILPEIG

pLDDT: mean 86.88, std 14.19, range [38.06, 98.25]

Radius of gyration: 20.26 Å; chains: 1; bounding box: 62×26×44 Å

Foldseek 3Di:
DDDDPPWDKDKDKDKDKDFDFDADDFDPDDDAQQDDPDPPDGPGDPPPTDDPDTHPGTDTDIFIWMWIDTPPDIDTDGVVVD

Secondary structure (DSSP, 8-state):
-----TT--EEEEEEEEEEE-PBPPPPSSPP-----SSTT-----TTS-----B-SS-EEEEEEEEEEE-SS-EEEE-GGG-